Protein AF-A0A0F8Z644-F1 (afdb_monomer_lite)

pLDDT: mean 86.12, std 9.67, range [49.94, 95.19]

Structure (mmCIF, N/CA/C/O backbone):
data_AF-A0A0F8Z644-F1
#
_entry.id   AF-A0A0F8Z644-F1
#
loop_
_atom_site.group_PDB
_atom_site.id
_atom_site.type_symbol
_atom_site.label_atom_id
_atom_site.label_alt_id
_atom_site.label_comp_id
_atom_site.label_asym_id
_atom_site.label_entity_id
_atom_site.label_seq_id
_atom_site.pdbx_PDB_ins_code
_atom_site.Cartn_x
_atom_site.Cartn_y
_atom_site.Cartn_z
_atom_site.occupancy
_atom_site.B_iso_or_equiv
_atom_site.auth_seq_id
_atom_site.auth_comp_id
_atom_site.auth_asym_id
_atom_site.auth_atom_id
_atom_site.pdbx_PDB_model_num
ATOM 1 N N . MET A 1 1 ? -34.913 10.758 -9.099 1.00 49.94 1 MET A N 1
ATOM 2 C CA . MET A 1 1 ? -33.463 10.777 -8.788 1.00 49.94 1 MET A CA 1
ATOM 3 C C . MET A 1 1 ? -33.249 11.439 -7.434 1.00 49.94 1 MET A C 1
ATOM 5 O O . MET A 1 1 ? -33.721 12.555 -7.257 1.00 49.94 1 MET A O 1
ATOM 9 N N . LYS A 1 2 ? -32.582 10.781 -6.475 1.00 62.41 2 LYS A N 1
ATOM 10 C CA . LYS A 1 2 ? -32.174 11.433 -5.216 1.00 62.41 2 LYS A CA 1
ATOM 11 C C . LYS A 1 2 ? -31.042 12.427 -5.519 1.00 62.41 2 LYS A C 1
ATOM 13 O O . LYS A 1 2 ? -30.086 12.061 -6.197 1.00 62.41 2 LYS A O 1
ATOM 18 N N . LYS A 1 3 ? -31.164 13.676 -5.056 1.00 73.94 3 LYS A N 1
ATOM 19 C CA . LYS A 1 3 ? -30.105 14.696 -5.157 1.00 73.94 3 LYS A CA 1
ATOM 20 C C . LYS A 1 3 ? -28.907 14.236 -4.320 1.00 73.94 3 LYS A C 1
ATOM 22 O O . LYS A 1 3 ? -29.085 13.904 -3.152 1.00 73.94 3 LYS A O 1
ATOM 27 N N .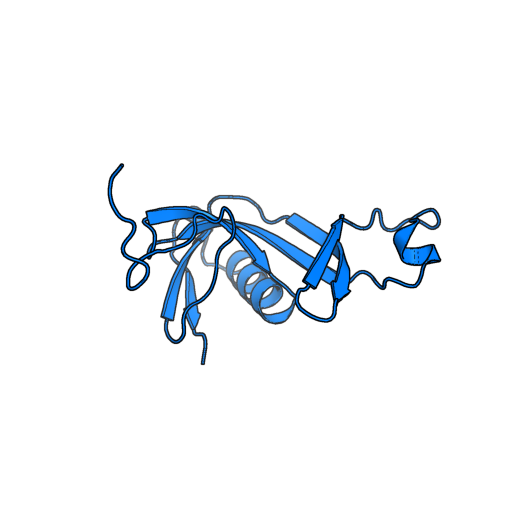 ILE A 1 4 ? -27.716 14.193 -4.916 1.00 68.56 4 ILE A N 1
ATOM 28 C CA . ILE A 1 4 ? -26.479 13.879 -4.192 1.00 68.56 4 ILE A CA 1
ATOM 29 C C . ILE A 1 4 ? -26.076 15.121 -3.394 1.00 68.56 4 ILE A C 1
ATOM 31 O O . ILE A 1 4 ? -25.922 16.200 -3.966 1.00 68.56 4 ILE A O 1
ATOM 35 N N . ASP A 1 5 ? -25.909 14.970 -2.082 1.00 78.75 5 ASP A N 1
ATOM 36 C CA . ASP A 1 5 ? -25.305 16.000 -1.239 1.00 78.75 5 ASP A CA 1
ATOM 37 C C . ASP A 1 5 ? -23.778 15.900 -1.321 1.00 78.75 5 ASP A C 1
ATOM 39 O O . ASP A 1 5 ? -23.148 15.062 -0.673 1.00 78.75 5 ASP A O 1
ATOM 43 N N . TYR A 1 6 ? -23.174 16.767 -2.132 1.00 73.81 6 TYR A N 1
ATOM 44 C CA . TYR A 1 6 ? -21.726 16.809 -2.325 1.00 73.81 6 TYR A CA 1
ATOM 45 C C . TYR A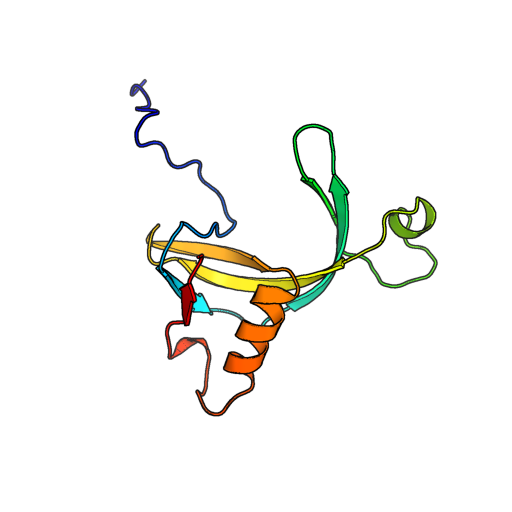 1 6 ? -20.949 17.249 -1.080 1.00 73.81 6 TYR A C 1
ATOM 47 O O . TYR A 1 6 ? -19.743 17.022 -1.035 1.00 73.81 6 TYR A O 1
ATOM 55 N N . LYS A 1 7 ? -21.601 17.829 -0.059 1.00 74.81 7 LYS A N 1
ATOM 56 C CA . LYS A 1 7 ? -20.920 18.186 1.196 1.00 74.81 7 LYS A CA 1
ATOM 57 C C . LYS A 1 7 ? -20.488 16.949 1.984 1.00 74.81 7 LYS A C 1
ATOM 59 O O . LYS A 1 7 ? -19.460 16.988 2.648 1.00 74.81 7 LYS A O 1
ATOM 64 N N . ASN A 1 8 ? -21.245 15.857 1.868 1.00 70.50 8 ASN A N 1
ATOM 65 C CA . ASN A 1 8 ? -21.027 14.610 2.609 1.00 70.50 8 ASN A CA 1
ATOM 66 C C . ASN A 1 8 ? -20.705 13.414 1.696 1.00 70.50 8 ASN A C 1
ATOM 68 O O . ASN A 1 8 ? -20.623 12.273 2.153 1.00 70.50 8 ASN A O 1
ATOM 72 N N . TYR A 1 9 ? -20.538 13.649 0.393 1.00 69.88 9 TYR A N 1
ATOM 73 C CA . TYR A 1 9 ? -20.291 12.589 -0.575 1.00 69.88 9 TYR A CA 1
ATOM 74 C C . TYR A 1 9 ? -18.869 12.030 -0.444 1.00 69.88 9 TYR A C 1
ATOM 76 O O . TYR A 1 9 ? -17.887 12.682 -0.801 1.00 69.88 9 TYR A O 1
ATOM 84 N N . LYS A 1 10 ? -18.766 10.775 -0.001 1.00 66.12 10 LYS A N 1
ATOM 85 C CA . LYS A 1 10 ? -17.546 9.974 -0.125 1.00 66.12 10 LYS A CA 1
ATOM 86 C C . LYS A 1 10 ? -17.583 9.220 -1.451 1.00 66.12 10 LYS A C 1
ATOM 88 O O . LYS A 1 10 ? -18.454 8.378 -1.666 1.00 66.12 10 LYS A O 1
ATOM 93 N N . LYS A 1 11 ? -16.635 9.515 -2.347 1.00 70.06 11 LYS A N 1
ATOM 94 C CA . LYS A 1 11 ? -16.485 8.767 -3.600 1.00 70.06 11 LYS A CA 1
ATOM 95 C C . LYS A 1 11 ? -16.168 7.301 -3.266 1.00 70.06 11 LYS A C 1
ATOM 97 O O . LYS A 1 11 ? -15.179 7.070 -2.570 1.00 70.06 11 LYS A O 1
ATOM 102 N N . PRO A 1 12 ? -16.947 6.324 -3.766 1.00 69.56 12 PRO A N 1
ATOM 103 C CA . PRO A 1 12 ? -16.605 4.918 -3.613 1.00 69.56 12 PRO A CA 1
ATOM 104 C C . PRO A 1 12 ? -15.212 4.658 -4.189 1.00 69.56 12 PRO A C 1
ATOM 106 O O . PRO A 1 12 ? -14.910 5.073 -5.311 1.00 69.56 12 PRO A O 1
ATOM 109 N N . SER A 1 13 ? -14.367 4.012 -3.399 1.00 81.88 13 SER A N 1
ATOM 110 C CA . SER A 1 13 ? -13.010 3.635 -3.766 1.00 81.88 13 SER A CA 1
ATOM 111 C C . SER A 1 13 ? -12.713 2.288 -3.137 1.00 81.88 13 SER A C 1
ATOM 113 O O . SER A 1 13 ? -12.950 2.104 -1.941 1.00 81.88 13 SER A O 1
ATOM 115 N N . ASP A 1 14 ? -12.152 1.386 -3.933 1.00 89.19 14 ASP A N 1
ATOM 116 C CA . ASP A 1 14 ? -11.632 0.115 -3.433 1.00 89.19 14 ASP A CA 1
ATOM 117 C C . ASP A 1 14 ? -10.318 0.317 -2.671 1.00 89.19 14 ASP A C 1
ATOM 119 O O . ASP A 1 14 ? -9.887 -0.568 -1.946 1.00 89.19 14 ASP A O 1
ATOM 123 N N . PHE A 1 15 ? -9.686 1.488 -2.798 1.00 90.56 15 PHE A N 1
ATOM 124 C CA . PHE A 1 15 ? -8.427 1.826 -2.142 1.00 90.56 15 PHE A CA 1
ATOM 125 C C . PHE A 1 15 ? -8.635 2.599 -0.843 1.00 90.56 15 PHE A C 1
ATOM 127 O O . PHE A 1 15 ? -9.484 3.497 -0.766 1.00 90.56 15 PHE A O 1
ATOM 134 N N . MET A 1 16 ? -7.795 2.298 0.147 1.00 90.81 16 MET A N 1
ATOM 135 C CA . MET A 1 16 ? -7.699 3.056 1.392 1.00 90.81 16 MET A CA 1
ATOM 136 C C . MET A 1 16 ? -7.136 4.460 1.153 1.00 90.81 16 MET A C 1
ATOM 138 O O . MET A 1 16 ? -6.227 4.658 0.349 1.00 90.81 16 MET A O 1
ATOM 142 N N . SER A 1 17 ? -7.661 5.448 1.875 1.00 88.25 17 SER A N 1
ATOM 143 C CA . SER A 1 17 ? -7.141 6.816 1.896 1.00 88.25 17 SER A CA 1
ATOM 144 C C . SER A 1 17 ? -7.063 7.300 3.335 1.00 88.25 17 SER A C 1
ATOM 146 O O . SER A 1 17 ? -8.074 7.327 4.025 1.00 88.25 17 SER A O 1
ATOM 148 N N . PHE A 1 18 ? -5.871 7.695 3.780 1.00 88.94 18 PHE A N 1
ATOM 149 C CA . PHE A 1 18 ? -5.666 8.165 5.148 1.00 88.94 18 PHE A CA 1
ATOM 150 C C . PHE A 1 18 ? -6.152 9.600 5.321 1.00 88.94 18 PHE A C 1
ATOM 152 O O . PHE A 1 18 ? -5.705 10.504 4.606 1.00 88.94 18 PHE A O 1
ATOM 159 N N . LYS A 1 19 ? -7.022 9.827 6.299 1.00 88.50 19 LYS A N 1
ATOM 160 C CA . LYS A 1 19 ? -7.380 11.164 6.774 1.00 88.50 19 LYS A CA 1
ATOM 161 C C . LYS A 1 19 ? -6.307 11.712 7.704 1.00 88.50 19 LYS A C 1
ATOM 163 O O . LYS A 1 19 ? -5.459 10.966 8.180 1.00 88.50 19 LYS A O 1
ATOM 168 N N . GLN A 1 20 ? -6.323 13.024 7.924 1.00 90.56 20 GLN A N 1
ATOM 169 C CA . GLN A 1 20 ? -5.481 13.644 8.946 1.00 90.56 20 GLN A CA 1
ATOM 170 C C . GLN A 1 20 ? -5.856 13.089 10.328 1.00 90.56 20 GLN A C 1
ATOM 172 O O . GLN A 1 20 ? -7.041 12.904 10.607 1.00 90.56 20 GLN A O 1
ATOM 177 N N . GLY A 1 21 ? -4.857 12.827 11.170 1.00 91.75 21 GLY A N 1
ATOM 178 C CA . GLY A 1 21 ? -5.037 12.185 12.471 1.00 91.75 21 GLY A CA 1
ATOM 179 C C . GLY A 1 21 ? -4.884 10.664 12.415 1.00 91.75 21 GLY A C 1
ATOM 180 O O . GLY A 1 21 ? -4.115 10.127 11.614 1.00 91.75 21 GLY A O 1
ATOM 181 N N . GLU A 1 22 ? -5.585 9.967 13.306 1.00 93.06 22 GLU A N 1
ATOM 182 C CA . GLU A 1 22 ? -5.474 8.518 13.474 1.00 93.06 22 GLU A CA 1
ATOM 183 C C . GLU A 1 22 ? -6.429 7.762 12.551 1.00 93.06 22 GLU A C 1
ATOM 185 O O . GLU A 1 22 ? -7.630 8.019 12.512 1.00 93.06 22 GLU A O 1
ATOM 190 N N . ASN A 1 23 ? -5.888 6.783 11.830 1.00 92.62 23 ASN A N 1
ATOM 191 C CA . ASN A 1 23 ? -6.645 5.910 10.947 1.00 92.62 23 ASN A CA 1
ATOM 192 C C . ASN A 1 23 ? -6.494 4.477 11.443 1.00 92.62 23 ASN A C 1
ATOM 194 O O . ASN A 1 23 ? -5.394 3.923 11.413 1.00 92.62 23 ASN A O 1
ATOM 198 N N . ARG A 1 24 ? -7.595 3.878 11.900 1.00 94.50 24 ARG A N 1
ATOM 199 C CA . ARG A 1 24 ? -7.606 2.489 12.356 1.00 94.50 24 ARG A CA 1
ATOM 200 C C . ARG A 1 24 ? -7.897 1.551 11.194 1.00 94.50 24 ARG A C 1
ATOM 202 O O . ARG A 1 24 ? -8.898 1.717 10.499 1.00 94.50 24 ARG A O 1
ATOM 209 N N . ILE A 1 25 ? -7.048 0.545 11.028 1.00 94.50 25 ILE A N 1
ATOM 210 C CA . ILE A 1 25 ? -7.207 -0.507 10.025 1.00 94.50 25 ILE A CA 1
ATOM 211 C C . ILE A 1 25 ? -6.944 -1.883 10.639 1.00 94.50 25 ILE A C 1
ATOM 213 O O . ILE A 1 25 ? -6.269 -1.991 11.658 1.00 94.50 25 ILE A O 1
ATOM 217 N N . ARG A 1 26 ? -7.417 -2.943 9.983 1.00 93.25 26 ARG A N 1
ATOM 218 C CA . ARG A 1 26 ? -7.012 -4.329 10.271 1.00 93.25 26 ARG A CA 1
ATOM 219 C C . ARG A 1 26 ? -6.551 -5.018 8.998 1.00 93.25 26 ARG A C 1
ATOM 221 O O . ARG A 1 26 ? -7.198 -4.866 7.968 1.00 93.25 26 ARG A O 1
ATOM 228 N N . ILE A 1 27 ? -5.461 -5.774 9.055 1.00 92.44 27 ILE A N 1
ATOM 229 C CA . ILE A 1 27 ? -4.937 -6.517 7.902 1.00 92.44 27 ILE A CA 1
ATOM 230 C C . ILE A 1 27 ? -5.688 -7.850 7.800 1.00 92.44 27 ILE A C 1
ATOM 232 O O . ILE A 1 27 ? -5.824 -8.573 8.780 1.00 92.44 27 ILE A O 1
ATOM 236 N N . LEU A 1 28 ? -6.197 -8.174 6.611 1.00 91.25 28 LEU A N 1
ATOM 237 C CA . LEU A 1 28 ? -7.003 -9.376 6.364 1.00 91.25 28 LEU A CA 1
ATOM 238 C C . LEU A 1 28 ? -6.300 -10.406 5.470 1.00 91.25 28 LEU A C 1
ATOM 240 O O . LEU A 1 28 ? -6.758 -11.546 5.373 1.00 91.25 28 LEU A O 1
ATOM 244 N N . SER A 1 29 ? -5.207 -10.026 4.808 1.00 89.00 29 SER A N 1
ATOM 245 C CA . SER A 1 29 ? -4.456 -10.894 3.898 1.00 89.00 29 SER A CA 1
ATOM 246 C C . SER A 1 29 ? -2.971 -10.940 4.233 1.00 89.00 29 SER A C 1
ATOM 248 O O . SER A 1 29 ? -2.422 -10.036 4.863 1.00 89.00 29 SER A O 1
ATOM 250 N N . SER A 1 30 ? -2.295 -11.956 3.703 1.00 85.94 30 SER A N 1
ATOM 251 C CA . SER A 1 30 ? -0.855 -11.892 3.470 1.00 85.94 30 SER A CA 1
ATOM 252 C C . SER A 1 30 ? -0.516 -10.677 2.596 1.00 85.94 30 SER A C 1
ATOM 254 O O . SER A 1 30 ? -1.311 -10.251 1.750 1.00 85.94 30 SER A O 1
ATOM 256 N N . GLY A 1 31 ? 0.651 -10.084 2.845 1.00 85.38 31 GLY A N 1
ATOM 257 C CA . GLY A 1 31 ? 1.146 -8.956 2.065 1.00 85.38 31 GLY A CA 1
ATOM 258 C C . GLY A 1 31 ? 1.736 -9.393 0.736 1.00 85.38 31 GLY A C 1
ATOM 259 O O . GLY A 1 31 ? 2.418 -10.414 0.668 1.00 85.38 31 GLY A O 1
ATOM 260 N N . ALA A 1 32 ? 1.513 -8.591 -0.299 1.00 88.25 32 ALA A N 1
ATOM 261 C CA . ALA A 1 32 ? 2.248 -8.680 -1.551 1.00 88.25 32 ALA A CA 1
ATOM 262 C C . ALA A 1 32 ? 3.262 -7.537 -1.622 1.00 88.25 32 ALA A C 1
ATOM 264 O O . ALA A 1 32 ? 2.915 -6.381 -1.376 1.00 88.25 32 ALA A O 1
ATOM 265 N N . ILE A 1 33 ? 4.503 -7.866 -1.970 1.00 91.94 33 ILE A N 1
ATOM 266 C CA . ILE A 1 33 ? 5.574 -6.902 -2.227 1.00 91.94 33 ILE A CA 1
ATOM 267 C C . ILE A 1 33 ? 5.897 -6.985 -3.710 1.00 91.94 33 ILE A C 1
ATOM 269 O O . ILE A 1 33 ? 5.955 -8.077 -4.273 1.00 91.94 33 ILE A O 1
ATOM 273 N N . GLY A 1 34 ? 6.102 -5.841 -4.345 1.00 92.31 34 GLY A N 1
ATOM 274 C CA . GLY A 1 34 ? 6.589 -5.823 -5.712 1.00 92.31 34 GLY A CA 1
ATOM 275 C C . GLY A 1 34 ? 6.930 -4.428 -6.182 1.00 92.31 34 GLY A C 1
ATOM 276 O O . GLY A 1 34 ? 6.818 -3.443 -5.453 1.00 92.31 34 GLY A O 1
ATOM 277 N N . PHE A 1 35 ? 7.332 -4.350 -7.436 1.00 94.75 35 PHE A N 1
ATOM 278 C CA . PHE A 1 35 ? 7.692 -3.106 -8.086 1.00 94.75 35 PHE A CA 1
ATOM 279 C C . PHE A 1 35 ? 6.543 -2.635 -8.972 1.00 94.75 35 PHE A C 1
ATOM 281 O O . PHE A 1 35 ? 5.946 -3.427 -9.691 1.00 94.75 35 PHE A O 1
ATOM 288 N N . GLN A 1 36 ? 6.212 -1.346 -8.931 1.00 94.75 36 GLN A N 1
ATOM 289 C CA . GLN A 1 36 ? 5.117 -0.767 -9.706 1.00 94.75 36 GLN A CA 1
ATOM 290 C C . GLN A 1 36 ? 5.585 0.458 -10.483 1.00 94.75 36 GLN A C 1
ATOM 292 O O . GLN A 1 36 ? 6.195 1.374 -9.929 1.00 94.75 36 GLN A O 1
ATOM 297 N N . HIS A 1 37 ? 5.250 0.498 -11.769 1.00 95.19 37 HIS A N 1
ATOM 298 C CA . HIS A 1 37 ? 5.464 1.667 -12.605 1.00 95.19 37 HIS A CA 1
ATOM 299 C C . HIS A 1 37 ? 4.349 2.683 -12.409 1.00 95.19 37 HIS A C 1
ATOM 301 O O . HIS A 1 37 ? 3.167 2.352 -12.289 1.00 95.19 37 HIS A O 1
ATOM 307 N N . GLY A 1 38 ? 4.708 3.955 -12.476 1.00 91.56 38 GLY A N 1
ATOM 308 C CA . GLY A 1 38 ? 3.711 4.995 -12.603 1.00 91.56 38 GLY A CA 1
ATOM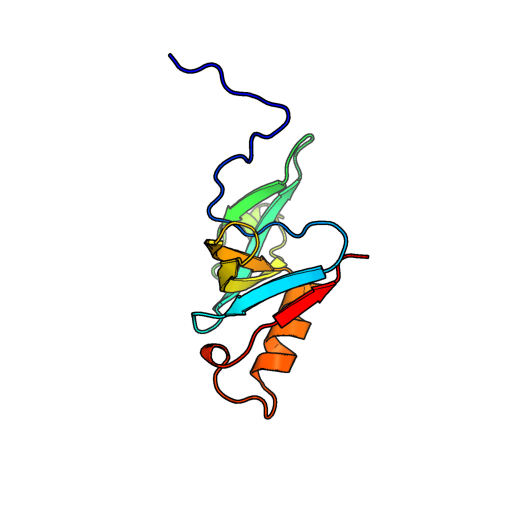 309 C C . GLY A 1 38 ? 4.289 6.285 -13.126 1.00 91.56 38 GLY A C 1
ATOM 310 O O . GLY A 1 38 ? 5.495 6.520 -13.085 1.00 91.56 38 GLY A O 1
ATOM 311 N N . MET A 1 39 ? 3.400 7.127 -13.628 1.00 91.56 39 MET A N 1
ATOM 312 C CA . MET A 1 39 ? 3.756 8.422 -14.181 1.00 91.56 39 MET A CA 1
ATOM 313 C C . MET A 1 39 ? 2.930 9.520 -13.532 1.00 91.56 39 MET A C 1
ATOM 315 O O . MET A 1 39 ? 1.727 9.381 -13.311 1.00 91.56 39 MET A O 1
ATOM 319 N N . ARG A 1 40 ? 3.578 10.643 -13.234 1.00 85.94 40 ARG A N 1
ATOM 320 C CA . ARG A 1 40 ? 2.880 11.840 -12.777 1.00 85.94 40 ARG A CA 1
ATOM 321 C C . ARG A 1 40 ? 2.467 12.652 -13.997 1.00 85.94 40 ARG A C 1
ATOM 323 O O . ARG A 1 40 ? 3.309 13.095 -14.767 1.00 85.94 40 ARG A O 1
ATOM 330 N N . THR A 1 41 ? 1.167 12.828 -14.171 1.00 87.69 41 THR A N 1
ATOM 331 C CA . THR A 1 41 ? 0.601 13.780 -15.133 1.00 87.69 41 THR A CA 1
ATOM 332 C C . THR A 1 41 ? 0.403 15.137 -14.457 1.00 87.69 41 THR A C 1
ATOM 334 O O . THR A 1 41 ? 0.544 15.254 -13.238 1.00 87.69 41 THR A O 1
ATOM 337 N N . ALA A 1 42 ? 0.011 16.160 -15.222 1.00 85.00 42 ALA A N 1
ATOM 338 C CA . ALA A 1 42 ? -0.266 17.498 -14.692 1.00 85.00 42 ALA A CA 1
ATOM 339 C C . ALA A 1 42 ? -1.336 17.525 -13.580 1.00 85.00 42 ALA A C 1
ATOM 341 O O . ALA A 1 42 ? -1.364 18.460 -12.786 1.00 85.00 42 ALA A O 1
ATOM 342 N N . LYS A 1 43 ? -2.220 16.517 -13.516 1.00 83.31 43 LYS A N 1
ATOM 343 C CA . LYS A 1 43 ? -3.324 16.467 -12.542 1.00 83.31 43 LYS A CA 1
ATOM 344 C C . LYS A 1 43 ? -3.275 15.261 -11.610 1.0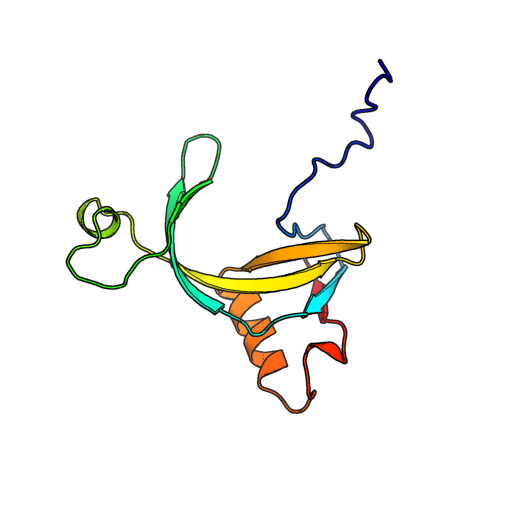0 83.31 43 LYS A C 1
ATOM 346 O O . LYS A 1 43 ? -3.675 15.387 -10.462 1.00 83.31 43 LYS A O 1
ATOM 351 N N . ASN A 1 44 ? -2.797 14.109 -12.082 1.00 80.94 44 ASN A N 1
ATOM 352 C CA . ASN A 1 44 ? -2.921 12.841 -11.362 1.00 80.94 44 ASN A CA 1
ATOM 353 C C . ASN A 1 44 ? -1.682 11.954 -11.511 1.00 80.94 44 ASN A C 1
ATOM 355 O O . ASN A 1 44 ? -0.968 12.016 -12.513 1.00 80.94 44 ASN A O 1
ATOM 359 N N . PHE A 1 45 ? -1.472 11.069 -10.543 1.00 83.06 45 PHE A N 1
ATOM 360 C CA . PHE A 1 45 ? -0.612 9.906 -10.728 1.00 83.06 45 PHE A CA 1
ATOM 361 C C . PHE A 1 45 ? -1.370 8.831 -11.518 1.00 83.06 45 PHE A C 1
ATOM 363 O O . PHE A 1 45 ? -2.528 8.546 -11.219 1.00 83.06 45 PHE A O 1
ATOM 370 N N . VAL A 1 46 ? -0.723 8.253 -12.526 1.00 88.00 46 VAL A N 1
ATOM 371 C CA . VAL A 1 46 ? -1.259 7.161 -13.343 1.00 88.00 46 VAL A CA 1
ATOM 372 C C . VAL A 1 46 ? -0.446 5.912 -13.046 1.00 88.00 46 VAL A C 1
ATOM 374 O O . VAL A 1 46 ? 0.770 5.898 -13.244 1.00 88.00 46 VAL A O 1
ATOM 377 N N . ASN A 1 47 ? -1.127 4.873 -12.566 1.00 89.44 47 ASN A N 1
ATOM 378 C CA . ASN A 1 47 ? -0.546 3.549 -12.397 1.00 89.44 47 ASN A CA 1
ATOM 379 C C . ASN A 1 47 ? -0.370 2.903 -13.780 1.00 89.44 47 ASN A C 1
ATOM 381 O O . ASN A 1 47 ? -1.334 2.811 -14.538 1.00 89.44 47 ASN A O 1
ATOM 385 N N . LEU A 1 48 ? 0.856 2.492 -14.104 1.00 91.56 48 LEU A N 1
ATOM 386 C CA . LEU A 1 48 ? 1.198 1.837 -15.370 1.00 91.56 48 LEU A CA 1
ATOM 387 C C . LEU A 1 48 ? 1.294 0.307 -15.234 1.00 91.56 48 LEU A C 1
ATOM 389 O O . LEU A 1 48 ? 1.515 -0.373 -16.227 1.00 91.56 48 LEU A O 1
ATOM 393 N N . GLY A 1 49 ? 1.100 -0.232 -14.028 1.00 90.94 49 GLY A N 1
ATOM 394 C CA . GLY A 1 49 ? 1.108 -1.663 -13.738 1.00 90.94 49 GLY A CA 1
ATOM 395 C C . GLY A 1 49 ? 2.334 -2.127 -12.951 1.00 90.94 49 GLY A C 1
ATOM 396 O O . GLY A 1 49 ? 3.279 -1.372 -12.707 1.00 90.94 49 GLY A O 1
ATOM 397 N N . MET A 1 50 ? 2.294 -3.393 -12.529 1.00 93.06 50 MET A N 1
ATOM 398 C CA . MET A 1 50 ? 3.412 -4.046 -11.845 1.00 93.06 50 MET A CA 1
ATOM 399 C C . MET A 1 50 ? 4.568 -4.275 -12.824 1.00 93.06 50 MET A C 1
ATOM 401 O O . MET A 1 50 ? 4.362 -4.693 -13.963 1.00 93.06 50 MET A O 1
ATOM 405 N N . CYS A 1 51 ? 5.786 -3.995 -12.375 1.00 93.31 51 CYS A N 1
ATOM 406 C CA . CYS A 1 51 ? 7.009 -4.329 -13.081 1.00 93.31 51 CYS A CA 1
ATOM 407 C C . CYS A 1 51 ? 7.254 -5.838 -12.956 1.00 93.31 51 CYS A C 1
ATOM 409 O O . CYS A 1 51 ? 7.259 -6.345 -11.836 1.00 93.31 51 CYS A O 1
ATOM 411 N N . PRO A 1 52 ? 7.505 -6.555 -14.062 1.00 92.56 52 PRO A N 1
ATOM 412 C CA . PRO A 1 52 ? 7.892 -7.962 -14.018 1.00 92.56 52 PRO A CA 1
ATOM 413 C C . PRO A 1 52 ? 9.379 -8.165 -13.672 1.00 92.56 52 PRO A C 1
ATOM 415 O O . PRO A 1 52 ? 9.857 -9.292 -13.713 1.00 92.56 52 PRO A O 1
ATOM 418 N N . GLU A 1 53 ? 10.118 -7.080 -13.407 1.00 89.75 53 GLU A N 1
ATOM 419 C CA . GLU A 1 53 ? 11.536 -7.088 -13.011 1.00 89.75 53 GLU A CA 1
ATOM 420 C C . GLU A 1 53 ? 12.473 -7.771 -14.022 1.00 89.75 53 GLU A C 1
ATOM 422 O O . GLU A 1 53 ? 13.559 -8.233 -13.684 1.00 89.75 53 GLU A O 1
ATOM 427 N N . ASN A 1 54 ? 12.076 -7.801 -15.295 1.00 89.00 54 ASN A N 1
ATOM 428 C CA . ASN A 1 54 ? 12.870 -8.363 -16.380 1.00 89.00 54 ASN A CA 1
ATOM 429 C C . ASN A 1 54 ? 13.313 -7.288 -17.384 1.00 89.00 54 ASN A C 1
ATOM 431 O O . ASN A 1 54 ? 12.787 -6.171 -17.426 1.00 89.00 54 ASN A O 1
ATOM 435 N N . GLN A 1 55 ? 14.289 -7.647 -18.221 1.00 81.50 55 GLN A N 1
ATOM 436 C CA . GLN A 1 55 ? 14.862 -6.751 -19.231 1.00 81.50 55 GLN A CA 1
ATOM 437 C C . GLN A 1 55 ? 13.860 -6.348 -20.326 1.00 81.50 55 GLN A C 1
ATOM 439 O O . GLN A 1 55 ? 14.087 -5.368 -21.035 1.00 81.50 55 GLN A O 1
ATOM 444 N N . ASP A 1 56 ? 12.731 -7.051 -20.443 1.00 89.81 56 ASP A N 1
ATOM 445 C CA . ASP A 1 56 ? 11.709 -6.818 -21.462 1.00 89.81 56 ASP A CA 1
ATOM 446 C C . ASP A 1 56 ? 10.547 -5.939 -21.012 1.00 89.81 56 ASP A C 1
ATOM 448 O O . ASP A 1 56 ? 9.626 -5.679 -21.790 1.00 89.81 56 ASP A O 1
ATOM 452 N N . CYS A 1 57 ? 10.616 -5.383 -19.803 1.00 92.00 57 CYS A N 1
ATOM 453 C CA . CYS A 1 57 ? 9.611 -4.444 -19.343 1.00 92.00 57 CYS A CA 1
ATOM 454 C C . CYS A 1 57 ? 9.553 -3.192 -20.242 1.00 92.00 57 CYS A C 1
ATOM 456 O O . CYS A 1 57 ? 10.456 -2.348 -20.258 1.00 92.00 57 CYS A O 1
ATOM 458 N N . ILE A 1 58 ? 8.431 -3.035 -20.954 1.00 92.94 58 ILE A N 1
ATOM 459 C CA . ILE A 1 58 ? 8.160 -1.902 -21.854 1.00 92.94 58 ILE A CA 1
ATOM 460 C C . ILE A 1 58 ? 8.236 -0.567 -21.100 1.00 92.94 58 ILE A C 1
ATOM 462 O O . ILE A 1 58 ? 8.679 0.437 -21.658 1.00 92.94 58 ILE A O 1
ATOM 466 N N . HIS A 1 59 ? 7.823 -0.537 -19.832 1.00 94.06 59 HIS A N 1
ATOM 467 C CA . HIS A 1 59 ? 7.847 0.675 -19.015 1.00 94.06 59 HIS A CA 1
ATOM 468 C C . HIS A 1 59 ? 9.264 1.044 -18.562 1.00 94.06 59 HIS A C 1
ATOM 470 O O . HIS A 1 59 ? 9.619 2.219 -18.652 1.00 94.06 59 HIS A O 1
ATOM 476 N N . CYS A 1 60 ? 10.099 0.060 -18.202 1.00 92.25 60 CYS A N 1
ATOM 477 C CA . CYS A 1 60 ? 11.528 0.280 -17.951 1.00 92.25 60 CYS A CA 1
ATOM 478 C C . CYS A 1 60 ? 12.225 0.857 -19.191 1.00 92.25 60 CYS A C 1
ATOM 480 O O . CYS A 1 60 ? 12.912 1.870 -19.091 1.00 92.25 60 CYS A O 1
ATOM 482 N N . LYS A 1 61 ? 11.985 0.275 -20.379 1.00 93.12 61 LYS A N 1
ATOM 483 C CA . LYS A 1 61 ? 12.567 0.747 -21.654 1.00 93.12 61 LYS A CA 1
ATOM 484 C C . LYS A 1 61 ? 12.155 2.185 -22.005 1.00 93.12 61 LYS A C 1
ATOM 486 O O . LYS A 1 61 ? 12.886 2.880 -22.700 1.00 93.12 61 LYS A O 1
ATOM 491 N N . LYS A 1 62 ? 11.001 2.644 -21.511 1.00 92.44 62 LYS A N 1
ATOM 492 C CA . LYS A 1 62 ? 10.502 4.023 -21.670 1.00 92.44 62 LYS A CA 1
ATOM 493 C C . LYS A 1 62 ? 10.989 4.989 -20.580 1.00 92.44 62 LYS A C 1
ATOM 495 O O . LYS A 1 62 ? 10.570 6.142 -20.577 1.00 92.44 62 LYS A O 1
ATOM 500 N N . GLY A 1 63 ? 11.837 4.536 -19.655 1.00 90.44 63 GLY A N 1
ATOM 501 C CA . GLY A 1 63 ? 12.371 5.357 -18.566 1.00 90.44 63 GLY A CA 1
ATOM 502 C C . GLY A 1 63 ? 11.404 5.575 -17.399 1.00 90.44 63 GLY A C 1
ATOM 503 O O . GLY A 1 63 ? 11.657 6.427 -16.551 1.00 90.44 63 GLY A O 1
ATOM 504 N N . TYR A 1 64 ? 10.298 4.826 -17.320 1.00 91.25 64 TYR A N 1
ATOM 505 C CA . TYR A 1 64 ? 9.431 4.861 -16.143 1.00 91.25 64 TYR A CA 1
ATOM 506 C C . TYR A 1 64 ? 10.036 3.984 -15.053 1.00 91.25 64 TYR A C 1
ATOM 508 O O . TYR A 1 64 ? 9.811 2.778 -15.032 1.00 91.25 64 TYR A O 1
ATOM 516 N N . GLU A 1 65 ? 10.802 4.578 -14.146 1.00 91.00 65 GLU A N 1
ATOM 517 C CA . GLU A 1 65 ? 11.416 3.846 -13.040 1.00 91.00 65 GLU A CA 1
ATOM 518 C C . GLU A 1 65 ? 10.341 3.223 -12.124 1.00 91.00 65 GLU A C 1
ATOM 520 O O . GLU A 1 65 ? 9.421 3.926 -11.679 1.00 91.00 65 GLU A O 1
ATOM 525 N N . PRO A 1 66 ? 10.398 1.905 -11.864 1.00 93.38 66 PRO A N 1
ATOM 526 C CA . PRO A 1 66 ? 9.454 1.270 -10.966 1.00 93.38 66 PRO A CA 1
ATOM 527 C C . PRO A 1 66 ? 9.775 1.597 -9.506 1.00 93.38 66 PRO A C 1
ATOM 529 O O . PRO A 1 66 ? 10.931 1.699 -9.108 1.00 93.38 66 PRO A O 1
ATOM 532 N N . LYS A 1 67 ? 8.736 1.700 -8.678 1.00 92.25 67 LYS A N 1
ATOM 533 C CA . LYS A 1 67 ? 8.863 1.937 -7.238 1.00 92.25 67 LYS A CA 1
ATOM 534 C C . LYS A 1 67 ? 8.376 0.734 -6.454 1.00 92.25 67 LYS A C 1
ATOM 536 O O . LYS A 1 67 ? 7.380 0.119 -6.825 1.00 92.25 67 LYS A O 1
ATOM 541 N N . LEU A 1 68 ? 9.066 0.435 -5.361 1.00 93.50 68 LEU A N 1
ATOM 542 C CA . LEU A 1 68 ? 8.674 -0.617 -4.434 1.00 93.50 68 LEU A CA 1
ATOM 543 C C . LEU A 1 68 ? 7.342 -0.258 -3.760 1.00 93.50 68 LEU A C 1
ATOM 545 O O . LEU A 1 68 ? 7.178 0.853 -3.246 1.00 93.50 68 LEU A O 1
ATOM 549 N N . VAL A 1 69 ? 6.401 -1.196 -3.778 1.00 94.50 69 VAL A N 1
ATOM 550 C CA . VAL A 1 69 ? 5.070 -1.066 -3.185 1.00 94.50 69 VAL A CA 1
ATOM 551 C C . VAL A 1 69 ? 4.706 -2.314 -2.389 1.00 94.50 69 VAL A C 1
ATOM 553 O O . VAL A 1 69 ? 5.131 -3.427 -2.703 1.00 94.50 69 VAL A O 1
ATOM 556 N N . TRP A 1 70 ? 3.869 -2.109 -1.379 1.00 93.62 70 TRP A N 1
ATOM 557 C CA . TRP A 1 70 ? 3.246 -3.152 -0.587 1.00 93.62 70 TRP A CA 1
ATOM 558 C C . TRP A 1 70 ? 1.742 -3.081 -0.763 1.00 93.62 70 TRP A C 1
ATOM 560 O O . TRP A 1 70 ? 1.157 -1.995 -0.756 1.00 93.62 70 TRP A O 1
ATOM 570 N N . LYS A 1 71 ? 1.113 -4.245 -0.887 1.00 93.75 71 LYS A N 1
ATOM 571 C CA . LYS A 1 71 ? -0.332 -4.362 -1.028 1.00 93.75 71 LYS A CA 1
ATOM 572 C C . LYS A 1 71 ? -0.902 -5.325 0.002 1.00 93.75 71 LYS A C 1
ATOM 574 O O . LYS A 1 71 ? -0.405 -6.441 0.145 1.00 93.75 71 LYS A O 1
ATOM 579 N N . TRP A 1 72 ? -1.970 -4.901 0.672 1.00 93.69 72 TRP A N 1
ATOM 580 C CA . TRP A 1 72 ? -2.740 -5.726 1.606 1.00 93.69 72 TRP A CA 1
ATOM 581 C C . TRP A 1 72 ? -4.234 -5.507 1.425 1.00 93.69 72 TRP A C 1
ATOM 583 O O . TRP A 1 72 ? -4.680 -4.386 1.185 1.00 93.69 72 TRP A O 1
ATOM 593 N N . ILE A 1 73 ? -5.018 -6.562 1.621 1.00 93.75 73 ILE A N 1
ATOM 594 C CA . ILE A 1 73 ? -6.449 -6.424 1.873 1.00 93.75 73 ILE A CA 1
ATOM 595 C C . ILE A 1 73 ? -6.607 -6.008 3.334 1.00 93.75 73 ILE A C 1
ATOM 597 O O . ILE A 1 73 ? -6.076 -6.669 4.230 1.00 93.75 73 ILE A O 1
ATOM 601 N N . ILE A 1 74 ? -7.329 -4.918 3.573 1.00 94.38 74 ILE A N 1
ATOM 602 C CA . ILE A 1 74 ? -7.578 -4.372 4.904 1.00 94.38 74 ILE A CA 1
ATOM 603 C C . ILE A 1 74 ? -9.067 -4.193 5.174 1.00 94.38 74 ILE A C 1
ATOM 605 O O . ILE A 1 74 ? -9.864 -4.027 4.252 1.00 94.38 74 ILE A O 1
ATOM 609 N N . PHE A 1 75 ? -9.431 -4.162 6.449 1.00 93.94 75 PHE A N 1
ATOM 610 C CA . PHE A 1 75 ? -10.682 -3.587 6.914 1.00 93.94 75 PHE A CA 1
ATOM 611 C C . PHE A 1 75 ? -10.448 -2.133 7.330 1.00 93.94 75 PHE A C 1
ATOM 613 O O . PHE A 1 75 ? -9.610 -1.862 8.191 1.00 93.94 75 PHE A O 1
ATOM 620 N N . ASP A 1 76 ? -11.178 -1.209 6.710 1.00 93.62 76 ASP A N 1
ATOM 621 C CA . ASP A 1 76 ? -11.213 0.208 7.064 1.00 93.62 76 ASP A CA 1
ATOM 622 C C . ASP A 1 76 ? -12.378 0.457 8.028 1.00 93.62 76 ASP A C 1
ATOM 624 O O . ASP A 1 76 ? -13.544 0.307 7.652 1.00 93.62 76 ASP A O 1
ATOM 628 N N . PHE A 1 77 ? -12.058 0.839 9.266 1.00 92.44 77 PHE A N 1
ATOM 629 C CA . PHE A 1 77 ? -13.050 1.101 10.312 1.00 92.44 77 PHE A CA 1
ATOM 630 C C . PHE A 1 77 ? -13.813 2.408 10.102 1.00 92.44 77 PHE A C 1
ATOM 632 O O . PHE A 1 77 ? -14.871 2.595 10.696 1.00 92.44 77 PHE A O 1
ATOM 639 N N . GLU A 1 78 ? -13.308 3.315 9.268 1.00 88.56 78 GLU A N 1
ATOM 640 C CA . GLU A 1 78 ? -13.977 4.588 9.034 1.00 88.56 78 GLU A CA 1
ATOM 641 C C . GLU A 1 78 ? -15.146 4.447 8.053 1.00 88.56 78 GLU A C 1
ATOM 643 O O . GLU A 1 78 ? -16.222 5.013 8.256 1.00 88.56 78 GLU A O 1
ATOM 648 N N . ASP A 1 79 ? -14.938 3.670 6.989 1.00 86.06 79 ASP A N 1
ATOM 649 C CA . ASP A 1 79 ? -15.966 3.381 5.986 1.00 86.06 79 ASP A CA 1
ATOM 650 C C . ASP A 1 79 ? -16.668 2.034 6.216 1.00 86.06 79 ASP A C 1
ATOM 652 O O . ASP A 1 79 ? -17.603 1.707 5.481 1.00 86.06 79 ASP A O 1
ATOM 656 N N . MET A 1 80 ? -16.238 1.266 7.225 1.00 90.75 80 MET A N 1
ATOM 657 C CA . MET A 1 80 ? -16.730 -0.075 7.571 1.00 90.75 80 MET A CA 1
ATOM 658 C C . MET A 1 80 ? -16.714 -1.030 6.370 1.00 90.75 80 MET A C 1
ATOM 660 O O . MET A 1 80 ? -17.693 -1.723 6.082 1.00 90.75 80 MET A O 1
ATOM 664 N N . ARG A 1 81 ? -15.608 -1.030 5.616 1.00 92.19 81 ARG A N 1
ATOM 665 C CA . ARG A 1 81 ? -15.476 -1.762 4.346 1.00 92.19 81 ARG A CA 1
ATOM 666 C C . ARG A 1 81 ? -14.117 -2.420 4.195 1.00 92.19 81 ARG A C 1
ATOM 668 O O . ARG A 1 81 ? -13.106 -1.926 4.686 1.00 92.19 81 ARG A O 1
ATOM 675 N N . VAL A 1 82 ? -14.107 -3.510 3.433 1.00 93.00 82 VAL A N 1
ATOM 676 C CA . VAL A 1 82 ? -12.871 -4.118 2.943 1.00 93.00 82 VAL A CA 1
ATOM 677 C C . VAL A 1 82 ? -12.310 -3.259 1.812 1.00 93.00 82 VAL A C 1
ATOM 679 O O . VAL A 1 82 ? -13.041 -2.897 0.891 1.00 93.00 82 VAL A O 1
ATOM 682 N N . LYS A 1 83 ? -11.023 -2.928 1.898 1.00 94.81 83 LYS A N 1
ATOM 683 C CA . LYS A 1 83 ? -10.298 -2.095 0.935 1.00 94.81 83 LYS A CA 1
ATOM 684 C C . LYS A 1 83 ? -8.906 -2.652 0.661 1.00 94.81 83 LYS A C 1
ATOM 686 O O . LYS A 1 83 ? -8.370 -3.442 1.431 1.00 94.81 83 LYS A O 1
ATOM 691 N N . LEU A 1 84 ? -8.299 -2.200 -0.426 1.00 93.19 84 LEU A N 1
ATOM 692 C CA . LEU A 1 84 ? -6.903 -2.413 -0.764 1.00 93.19 84 LEU A CA 1
ATOM 693 C C . LEU A 1 84 ? -6.056 -1.281 -0.168 1.00 93.19 84 LEU A C 1
ATOM 695 O O . LEU A 1 84 ? -6.229 -0.105 -0.499 1.00 93.19 84 LEU A O 1
ATOM 699 N N . LEU A 1 85 ? -5.117 -1.636 0.703 1.00 93.88 85 LEU A N 1
ATOM 700 C CA . LEU A 1 85 ? -4.025 -0.757 1.093 1.00 93.88 85 LEU A CA 1
ATOM 701 C C . LEU A 1 85 ? -2.906 -0.910 0.065 1.00 93.88 85 LEU A C 1
ATOM 703 O O . LEU A 1 85 ? -2.276 -1.960 0.008 1.00 93.88 85 LEU A O 1
ATOM 707 N N . ASP A 1 86 ? -2.677 0.132 -0.731 1.00 93.31 86 ASP A N 1
ATOM 708 C CA . ASP A 1 86 ? -1.559 0.245 -1.672 1.00 93.31 86 ASP A CA 1
ATOM 709 C C . ASP A 1 86 ? -0.559 1.268 -1.124 1.00 93.31 86 ASP A C 1
ATOM 711 O O . ASP A 1 86 ? -0.803 2.477 -1.155 1.00 93.31 86 ASP A O 1
ATOM 715 N N . ALA A 1 87 ? 0.522 0.776 -0.527 1.00 92.62 87 ALA A N 1
ATOM 716 C CA . ALA A 1 87 ? 1.442 1.565 0.275 1.00 92.62 87 ALA A CA 1
ATOM 717 C C . ALA A 1 87 ? 2.836 1.625 -0.355 1.00 92.62 87 ALA A C 1
ATOM 719 O O . ALA A 1 87 ? 3.400 0.619 -0.778 1.00 92.62 87 ALA A O 1
ATOM 720 N N . GLY A 1 88 ? 3.430 2.818 -0.350 1.00 91.56 88 GLY A N 1
ATOM 721 C CA . GLY A 1 88 ? 4.855 2.985 -0.632 1.00 91.56 88 GLY A CA 1
ATOM 722 C C . GLY A 1 88 ? 5.741 2.618 0.571 1.00 91.56 88 GLY A C 1
ATOM 723 O O . GLY A 1 88 ? 5.223 2.297 1.644 1.00 91.56 88 GLY A O 1
ATOM 724 N N . PRO A 1 89 ? 7.073 2.757 0.440 1.00 90.69 89 PRO A N 1
ATOM 725 C CA . PRO A 1 89 ? 8.042 2.298 1.441 1.00 90.69 89 PRO A CA 1
ATOM 726 C C . PRO A 1 89 ? 7.841 2.833 2.856 1.00 90.69 89 PRO A C 1
ATOM 728 O O . PRO A 1 89 ? 8.061 2.100 3.812 1.00 90.69 89 PRO A O 1
ATOM 731 N N . MET A 1 90 ? 7.387 4.078 3.016 1.00 89.56 90 MET A N 1
ATOM 732 C CA . MET A 1 90 ? 7.215 4.673 4.347 1.00 89.56 90 MET A CA 1
ATOM 733 C C . MET A 1 90 ? 6.206 3.908 5.209 1.00 89.56 90 MET A C 1
ATOM 735 O O . MET A 1 90 ? 6.512 3.556 6.342 1.00 89.56 90 MET A O 1
ATOM 739 N N . ILE A 1 91 ? 5.020 3.629 4.665 1.00 89.75 91 ILE A N 1
ATOM 740 C CA . ILE A 1 91 ? 3.968 2.896 5.382 1.00 89.75 91 ILE A CA 1
ATOM 741 C C . ILE A 1 91 ? 4.220 1.393 5.271 1.00 89.75 91 ILE A C 1
ATOM 743 O O . ILE A 1 91 ? 4.094 0.671 6.256 1.00 89.75 91 ILE A O 1
ATOM 747 N N . GLY A 1 92 ? 4.628 0.926 4.088 1.00 90.12 92 GLY A N 1
ATOM 748 C CA . GLY A 1 92 ? 4.847 -0.488 3.810 1.00 90.12 92 GLY A CA 1
ATOM 749 C C . GLY A 1 92 ? 5.880 -1.124 4.740 1.00 90.12 92 GLY A C 1
ATOM 750 O O . GLY A 1 92 ? 5.595 -2.151 5.349 1.00 90.12 92 GLY A O 1
ATOM 751 N N . ASN A 1 93 ? 7.033 -0.476 4.935 1.00 89.94 93 ASN A N 1
ATOM 752 C CA . ASN A 1 93 ? 8.077 -0.986 5.827 1.00 89.94 93 ASN A CA 1
ATOM 753 C C . ASN A 1 93 ? 7.627 -1.031 7.290 1.00 89.94 93 ASN A C 1
ATOM 755 O O . ASN A 1 93 ? 7.951 -1.981 7.997 1.00 89.94 93 ASN A O 1
ATOM 759 N N . GLN A 1 94 ? 6.880 -0.025 7.750 1.00 88.69 94 GLN A N 1
ATOM 760 C CA . GLN A 1 94 ? 6.392 0.019 9.130 1.00 88.69 94 GLN A CA 1
ATOM 761 C C . GLN A 1 94 ? 5.367 -1.082 9.388 1.00 88.69 94 GLN A C 1
ATOM 763 O O . GLN A 1 94 ? 5.499 -1.824 10.358 1.00 88.69 94 GLN A O 1
ATOM 768 N N . VAL A 1 95 ? 4.388 -1.234 8.489 1.00 87.38 95 VAL A N 1
ATOM 769 C CA . VAL A 1 95 ? 3.387 -2.302 8.584 1.00 87.38 95 VAL A CA 1
ATOM 770 C C . VAL A 1 95 ? 4.078 -3.659 8.526 1.00 87.38 95 VAL A C 1
ATOM 772 O O . VAL A 1 95 ? 3.900 -4.456 9.438 1.00 87.38 95 VAL A O 1
ATOM 775 N N . ALA A 1 96 ? 4.934 -3.906 7.529 1.00 85.38 96 ALA A N 1
ATOM 776 C CA . ALA A 1 96 ? 5.673 -5.163 7.413 1.00 85.38 96 ALA A CA 1
ATOM 777 C C . ALA A 1 96 ? 6.536 -5.461 8.653 1.00 85.38 96 ALA A C 1
ATOM 779 O O . ALA A 1 96 ? 6.591 -6.607 9.092 1.00 85.38 96 ALA A O 1
ATOM 780 N N . GLY A 1 97 ? 7.157 -4.438 9.248 1.00 82.19 97 GLY A N 1
ATOM 781 C CA . GLY A 1 97 ? 7.898 -4.555 10.501 1.00 82.19 97 GLY A CA 1
ATOM 782 C C . GLY A 1 97 ? 7.016 -5.013 11.662 1.00 82.19 97 GLY A C 1
ATOM 783 O O . GLY A 1 97 ? 7.386 -5.945 12.366 1.00 82.19 97 GLY A O 1
ATOM 784 N N . VAL A 1 98 ? 5.824 -4.430 11.825 1.00 79.25 98 VAL A N 1
ATOM 785 C CA . VAL A 1 98 ? 4.855 -4.872 12.844 1.00 79.25 98 VAL A CA 1
ATOM 786 C C . VAL A 1 98 ? 4.407 -6.312 12.576 1.00 79.25 98 VAL A C 1
ATOM 788 O O . VAL A 1 98 ? 4.445 -7.135 13.490 1.00 79.25 98 VAL A O 1
ATOM 791 N N . LEU A 1 99 ? 4.086 -6.652 11.323 1.00 75.56 99 LEU A N 1
ATOM 792 C CA . LEU A 1 99 ? 3.679 -8.009 10.937 1.00 75.56 99 LEU A CA 1
ATOM 793 C C . LEU A 1 99 ? 4.770 -9.062 11.184 1.00 75.56 99 LEU A C 1
ATOM 795 O O . LEU A 1 99 ? 4.455 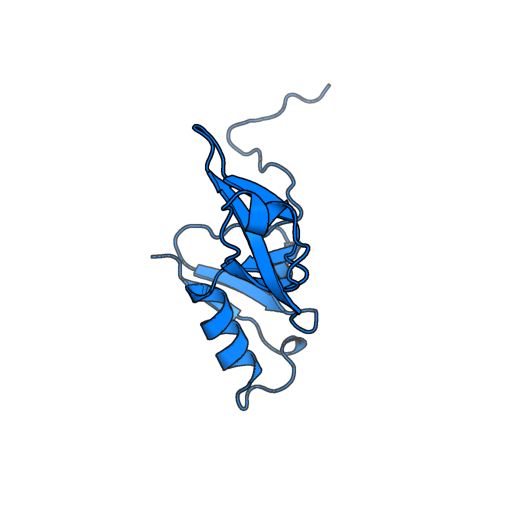-10.211 11.474 1.00 75.56 99 LEU A O 1
ATOM 799 N N . GLY A 1 100 ? 6.045 -8.686 11.063 1.00 66.81 100 GLY A N 1
ATOM 800 C CA . GLY A 1 100 ? 7.188 -9.570 11.306 1.00 66.81 100 GLY A CA 1
ATOM 801 C C . GLY A 1 100 ? 7.601 -9.700 12.777 1.00 66.81 100 GLY A C 1
ATOM 802 O O . GLY A 1 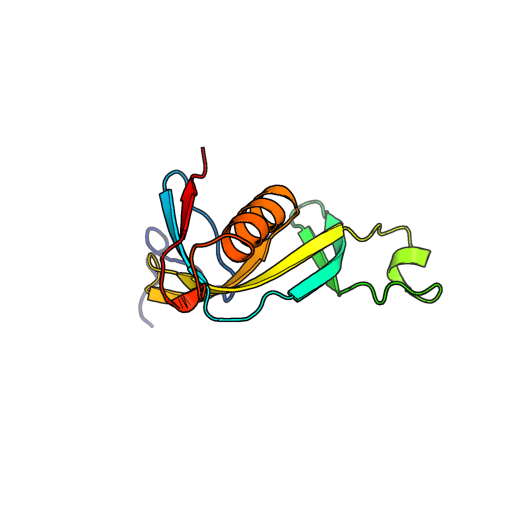100 ? 8.549 -10.426 13.073 1.00 66.81 100 GLY A O 1
ATOM 803 N N . THR A 1 101 ? 6.940 -8.998 13.703 1.00 63.38 101 THR A N 1
ATOM 804 C CA . THR A 1 101 ? 7.262 -9.023 15.143 1.00 63.38 101 THR A CA 1
ATOM 805 C C . THR A 1 101 ? 6.324 -9.936 15.946 1.00 63.38 101 THR A C 1
ATOM 807 O O . THR A 1 101 ? 5.394 -10.528 15.411 1.00 63.38 101 THR A O 1
ATOM 810 N N . LYS A 1 102 ? 6.574 -10.066 17.261 1.00 53.16 102 LYS A N 1
ATOM 811 C CA . LYS A 1 102 ? 5.916 -10.974 18.234 1.00 53.16 102 LYS A CA 1
ATOM 812 C C . LYS A 1 102 ? 4.383 -10.838 18.386 1.00 53.16 102 LYS A C 1
ATOM 814 O O . LYS A 1 102 ? 3.825 -11.462 19.284 1.00 53.16 102 LYS A O 1
ATOM 819 N N . HIS A 1 103 ? 3.703 -10.034 17.573 1.00 57.44 103 HIS A N 1
ATOM 820 C CA . HIS A 1 103 ? 2.279 -9.721 17.728 1.00 57.44 103 HIS A CA 1
ATOM 821 C C . HIS A 1 103 ? 1.314 -10.771 17.144 1.00 57.44 103 HIS A C 1
ATOM 823 O O . HIS A 1 103 ? 0.108 -10.603 17.277 1.00 57.44 103 HIS A O 1
ATOM 829 N N . GLY A 1 104 ? 1.813 -11.877 16.579 1.00 65.88 104 GLY A N 1
ATOM 830 C CA . GLY A 1 104 ? 0.965 -12.979 16.102 1.00 65.88 104 GLY A CA 1
ATOM 831 C C . GLY A 1 104 ? 0.329 -12.703 14.737 1.00 65.88 104 GLY A C 1
ATOM 832 O O . GLY A 1 104 ? 0.901 -11.966 13.931 1.00 65.88 104 GLY A O 1
ATOM 833 N N . ASP A 1 105 ? -0.824 -13.319 14.449 1.00 70.62 105 ASP A N 1
ATOM 834 C CA . ASP A 1 105 ? -1.502 -13.143 13.159 1.00 70.62 105 ASP A CA 1
ATOM 835 C C . ASP A 1 105 ? -2.006 -11.686 13.024 1.00 70.62 105 ASP A C 1
ATOM 837 O O . ASP A 1 105 ? -2.730 -11.213 13.901 1.00 70.62 105 ASP A O 1
ATOM 841 N N . PRO A 1 106 ? -1.670 -10.953 11.940 1.00 72.69 106 PRO A N 1
ATOM 842 C CA . PRO A 1 106 ? -2.219 -9.627 11.625 1.00 72.69 106 PRO A CA 1
ATOM 843 C C . PRO A 1 106 ? -3.735 -9.466 11.753 1.00 72.69 106 PRO A C 1
ATOM 845 O O . PRO A 1 106 ? -4.229 -8.342 11.855 1.00 72.69 106 PRO A O 1
ATOM 848 N N . LYS A 1 107 ? -4.479 -10.568 11.659 1.00 77.00 107 LYS A N 1
ATOM 849 C CA . LYS A 1 107 ? -5.938 -10.587 11.780 1.00 77.00 107 LYS A CA 1
ATOM 850 C C . LYS A 1 107 ? -6.425 -10.412 13.218 1.00 77.00 107 LYS A C 1
ATOM 852 O O . LYS A 1 107 ? -7.594 -10.070 13.412 1.00 77.00 107 LYS A O 1
ATOM 857 N N . ASP A 1 108 ? -5.547 -10.607 14.198 1.00 79.88 108 ASP A N 1
ATOM 858 C CA . ASP A 1 108 ? -5.888 -10.601 15.621 1.00 79.88 108 ASP A CA 1
ATOM 859 C C . ASP A 1 108 ? -5.746 -9.217 16.271 1.00 79.88 108 ASP A C 1
ATOM 861 O O . ASP A 1 108 ? -6.168 -9.023 17.412 1.00 79.88 108 ASP A O 1
ATOM 865 N N . TYR A 1 109 ? -5.190 -8.229 15.562 1.00 81.06 109 TYR A N 1
ATOM 866 C CA . TYR A 1 109 ? -4.987 -6.880 16.090 1.00 81.06 109 TYR A CA 1
ATOM 867 C C . TYR A 1 109 ? -5.277 -5.777 15.069 1.00 81.06 109 TYR A C 1
ATOM 869 O O . TYR A 1 109 ? -5.263 -5.975 13.854 1.00 81.06 109 TYR A O 1
ATOM 877 N N . ASP A 1 110 ? -5.543 -4.580 15.592 1.00 90.62 110 ASP A N 1
ATOM 878 C CA . ASP A 1 110 ? -5.748 -3.374 14.794 1.00 90.62 110 ASP A CA 1
ATOM 879 C C . ASP A 1 110 ? -4.450 -2.564 14.711 1.00 90.62 110 ASP A C 1
ATOM 881 O O . ASP A 1 110 ? -3.685 -2.478 15.671 1.00 90.62 110 ASP A O 1
ATOM 885 N N . ILE A 1 111 ? -4.231 -1.919 13.568 1.00 89.31 111 ILE A N 1
ATOM 886 C CA . ILE A 1 111 ? -3.111 -1.012 13.325 1.00 89.31 111 ILE A CA 1
ATOM 887 C C . ILE A 1 111 ? -3.646 0.419 13.300 1.00 89.31 111 ILE A C 1
ATOM 889 O O . ILE A 1 111 ? -4.611 0.727 12.596 1.00 89.31 111 ILE A O 1
ATOM 893 N N . LEU A 1 112 ? -2.995 1.302 14.055 1.00 90.94 112 LEU A N 1
ATOM 894 C CA . LEU A 1 112 ? -3.241 2.741 14.021 1.00 90.94 112 LEU A CA 1
ATOM 895 C C . LEU A 1 112 ? -2.179 3.420 13.159 1.00 90.94 112 LEU A C 1
ATOM 897 O O . LEU A 1 112 ? -0.990 3.361 13.462 1.00 90.94 112 LEU A O 1
ATOM 901 N N . ILE A 1 113 ? -2.617 4.079 12.088 1.00 88.50 113 ILE A N 1
ATOM 902 C CA . ILE A 1 113 ? -1.760 4.874 11.208 1.00 88.50 113 ILE A CA 1
ATOM 903 C C . ILE A 1 113 ? -2.042 6.352 11.465 1.00 88.50 113 ILE A C 1
ATOM 905 O O . ILE A 1 113 ? -3.113 6.863 11.124 1.00 88.50 113 ILE A O 1
ATOM 909 N N . ALA A 1 114 ? -1.069 7.037 12.065 1.00 89.56 114 ALA A N 1
ATOM 910 C CA . ALA A 1 114 ? -1.128 8.471 12.314 1.00 89.56 114 ALA A CA 1
ATOM 911 C C . ALA A 1 114 ? -0.612 9.248 11.096 1.00 89.56 114 ALA A C 1
ATOM 913 O O . ALA A 1 114 ? 0.554 9.133 10.714 1.00 89.56 114 ALA A O 1
ATOM 914 N N . ARG A 1 115 ? -1.483 10.058 10.490 1.00 86.31 115 ARG A N 1
ATOM 915 C CA . ARG A 1 115 ? -1.117 11.026 9.456 1.00 86.31 115 ARG A CA 1
ATOM 916 C C . ARG A 1 115 ? -1.038 12.411 10.091 1.00 86.31 115 ARG A C 1
ATOM 918 O O . ARG A 1 115 ? -2.075 13.030 10.345 1.00 86.31 115 ARG A O 1
ATOM 925 N N . ILE A 1 116 ? 0.192 12.849 10.339 1.00 80.00 116 ILE A N 1
ATOM 926 C CA . ILE A 1 116 ? 0.530 14.175 10.874 1.00 80.00 116 ILE A CA 1
ATOM 927 C C . ILE A 1 116 ? 0.670 15.165 9.717 1.00 80.00 116 ILE A C 1
ATOM 929 O O . ILE A 1 116 ? 1.253 14.771 8.678 1.00 80.00 116 ILE A O 1
#

Radius of gyration: 16.8 Å; chains: 1; bounding box: 48×31×40 Å

Organism: NCBI:txid412755

Sequence (116 aa):
MKKIDYKNYKKPSDFMSFKQGENRIRILSSGAIGFQHGMRTAKNFVNLGMCPENQDCIHCKKGYEPKLVWKWIIFDFEDMRVKLLDAGPMIGNQVAGVLGTKHGDPKDYDILIARI

Foldseek 3Di:
DDDDDPVPDDDDDLADDDDAFKWKKFFDDDKDKFWWFWDDDPPDIGTPGTDPPDPPGPCVVVVRGTFIWMWTFMQGPVVRDTHIYIDGPVVRVVVVVVCPDPPPHSRVDMDIDHDD

Secondary structure (DSSP, 8-state):
-PPP-TTS-PPP-SB--PPSEEEEEEE-S--EEEEEEEEE-SS-EEEEEE---STT-HHHHTT---EEEEEEEEEETTTTEEEEEEE-HHHHHHHHHHHTSTT--GGGS-EEEEE-